Protein AF-A0AAD7N3A2-F1 (afdb_monomer_lite)

Secondary structure (DSSP, 8-state):
-----------PPPPHHHHHHHHHHHHHHHHHHHHHHHHHHHHHHHHHHHHHHHHHHHHHHHHHHTTS-HHHHS-HHHHHHHHHHHSPPTTSPPPSSSTT-HHHHTTS-HHHHHHHHH-GGGTGGGHHHHHTTS--

Foldseek 3Di:
DDDDDDDPDPDDDDDPVVVVVVVVVVVVVVVVVVVVVVVVVVVVVVVVVVVVVVVVVVVVVVVCVVPVPPPVPDDLVVLLVVLVVLADDPPDQFDCDDPSHLVVQLVPDVSSVVSCVVPCVNVCNVVVVVVVVVPD

Structure (mmCIF, N/CA/C/O backbone):
data_AF-A0AAD7N3A2-F1
#
_entry.id   AF-A0AAD7N3A2-F1
#
loop_
_atom_site.group_PDB
_atom_site.id
_atom_site.type_symbol
_atom_site.label_atom_id
_atom_site.label_alt_id
_atom_site.label_comp_id
_atom_site.label_asym_id
_atom_site.label_entity_id
_atom_site.label_seq_id
_atom_site.pdbx_PDB_ins_code
_atom_site.Cartn_x
_atom_site.Cartn_y
_atom_site.Cartn_z
_atom_site.occupancy
_atom_site.B_iso_or_equiv
_atom_site.auth_seq_id
_atom_site.auth_comp_id
_atom_site.auth_asym_id
_atom_site.auth_atom_id
_atom_site.pdbx_PDB_model_num
ATOM 1 N N . MET A 1 1 ? -40.797 -39.624 63.876 1.00 47.66 1 MET A N 1
ATOM 2 C CA . MET A 1 1 ? -40.458 -38.482 64.748 1.00 47.66 1 MET A CA 1
ATOM 3 C C . MET A 1 1 ? -39.248 -37.799 64.141 1.00 47.66 1 MET A C 1
ATOM 5 O O . MET A 1 1 ? -38.139 -38.263 64.351 1.00 47.66 1 MET A O 1
ATOM 9 N N . THR A 1 2 ? -39.464 -36.767 63.328 1.00 60.69 2 THR A N 1
ATOM 10 C CA . THR A 1 2 ? -38.376 -35.980 62.734 1.00 60.69 2 THR A CA 1
ATOM 11 C C . THR A 1 2 ? -38.765 -34.521 62.900 1.00 60.69 2 THR A C 1
ATOM 13 O O . THR A 1 2 ? -39.662 -34.030 62.222 1.00 60.69 2 THR A O 1
ATOM 16 N N . THR A 1 3 ? -38.180 -33.877 63.905 1.00 63.75 3 THR A N 1
ATOM 17 C CA . THR A 1 3 ? -38.476 -32.497 64.287 1.00 63.75 3 THR A CA 1
ATOM 18 C C . THR A 1 3 ? -37.735 -31.556 63.345 1.00 63.75 3 THR A C 1
ATOM 20 O O . THR A 1 3 ? -36.508 -31.531 63.315 1.00 63.75 3 THR A O 1
ATOM 23 N N . GLN A 1 4 ? -38.496 -30.803 62.557 1.00 59.97 4 GLN A N 1
ATOM 24 C CA . GLN A 1 4 ? -38.011 -29.775 61.647 1.00 59.97 4 GLN A CA 1
ATOM 25 C C . GLN A 1 4 ? -37.834 -28.473 62.442 1.00 59.97 4 GLN A C 1
ATOM 27 O O . GLN A 1 4 ? -38.810 -27.830 62.820 1.00 59.97 4 GLN A O 1
ATOM 32 N N . ALA A 1 5 ? -36.587 -28.116 62.750 1.00 59.06 5 ALA A N 1
ATOM 33 C CA . ALA A 1 5 ? -36.245 -26.841 63.373 1.00 59.06 5 ALA A CA 1
ATOM 34 C C . ALA A 1 5 ? -36.274 -25.736 62.305 1.00 59.06 5 ALA A C 1
ATOM 36 O O . ALA A 1 5 ? -35.430 -25.699 61.409 1.00 59.06 5 ALA A O 1
ATOM 37 N N . GLY A 1 6 ? -37.281 -24.865 62.381 1.00 64.31 6 GLY A N 1
ATOM 38 C CA . GLY A 1 6 ? -37.390 -23.669 61.553 1.00 64.31 6 GLY A CA 1
ATOM 39 C C . GLY A 1 6 ? -36.390 -22.614 62.012 1.00 64.31 6 GLY A C 1
ATOM 40 O O . GLY A 1 6 ? -36.496 -22.095 63.119 1.00 64.31 6 GLY A O 1
ATOM 41 N N . ALA A 1 7 ? -35.416 -22.300 61.162 1.00 70.75 7 ALA A N 1
ATOM 42 C CA . ALA A 1 7 ? -34.589 -21.117 61.324 1.00 70.75 7 ALA A CA 1
ATOM 43 C C . ALA A 1 7 ? -35.422 -19.887 60.927 1.00 70.75 7 ALA A C 1
ATOM 45 O O . ALA A 1 7 ? -35.699 -19.674 59.746 1.00 70.75 7 ALA A O 1
ATOM 46 N N . GLU A 1 8 ? -35.847 -19.097 61.914 1.00 68.62 8 GLU A N 1
ATOM 47 C CA . GLU A 1 8 ? -36.420 -17.768 61.694 1.00 68.62 8 GLU A CA 1
ATOM 48 C C . GLU A 1 8 ? -35.373 -16.878 61.016 1.00 68.62 8 GLU A C 1
ATOM 50 O O . GLU A 1 8 ? -34.395 -16.435 61.617 1.00 68.62 8 GLU A O 1
ATOM 55 N N . SER A 1 9 ? -35.557 -16.653 59.716 1.00 76.06 9 SER A N 1
ATOM 56 C CA . SER A 1 9 ? -34.737 -15.733 58.939 1.00 76.06 9 SER A CA 1
ATOM 57 C C . SER A 1 9 ? -35.201 -14.302 59.212 1.00 76.06 9 SER A C 1
ATOM 59 O O . SER A 1 9 ? -36.188 -13.824 58.649 1.00 76.06 9 SER A O 1
ATOM 61 N N . THR A 1 10 ? -34.497 -13.611 60.105 1.00 76.44 10 THR A N 1
ATOM 62 C CA . THR A 1 10 ? -34.724 -12.196 60.414 1.00 76.44 10 THR A CA 1
ATOM 63 C C . THR A 1 10 ? -34.242 -11.327 59.252 1.00 76.44 10 THR A C 1
ATOM 65 O O . THR A 1 10 ? -33.101 -10.865 59.215 1.00 76.44 10 THR A O 1
ATOM 68 N N . HIS A 1 11 ? -35.110 -11.104 58.268 1.00 80.06 11 HIS A N 1
ATOM 69 C CA . HIS A 1 11 ? -34.804 -10.253 57.123 1.00 80.06 11 HIS A CA 1
ATOM 70 C C . HIS A 1 11 ? -34.907 -8.774 57.533 1.00 80.06 11 HIS A C 1
ATOM 72 O O . HIS A 1 11 ? -35.997 -8.211 57.639 1.00 80.06 11 HIS A O 1
ATOM 78 N N . LYS A 1 12 ? -33.768 -8.125 57.793 1.00 85.62 12 LYS A N 1
ATOM 79 C CA . LYS A 1 12 ? -33.728 -6.686 58.092 1.00 85.62 12 LYS A CA 1
ATOM 80 C C . LYS A 1 12 ? -34.116 -5.903 56.821 1.00 85.62 12 LYS A C 1
ATOM 82 O O . LYS A 1 12 ? -33.510 -6.141 55.774 1.00 85.62 12 LYS A O 1
ATOM 87 N N . PRO A 1 13 ? -35.121 -5.009 56.858 1.00 86.38 13 PRO A N 1
ATOM 88 C CA . PRO A 1 13 ? -35.529 -4.253 55.676 1.00 86.38 13 PRO A CA 1
ATOM 89 C C . PRO A 1 13 ? -34.441 -3.253 55.259 1.00 86.38 13 PRO A C 1
ATOM 91 O O . PRO A 1 13 ? -33.851 -2.581 56.105 1.00 86.38 13 PRO A O 1
ATOM 94 N N . LEU A 1 14 ? -34.196 -3.153 53.947 1.00 89.88 14 LEU A N 1
ATOM 95 C CA . LEU A 1 14 ? -33.257 -2.197 53.348 1.00 89.88 14 LEU A CA 1
ATOM 96 C C . LEU A 1 14 ? -33.653 -0.751 53.672 1.00 89.88 14 LEU A C 1
ATOM 98 O O . LEU A 1 14 ? -34.818 -0.353 53.565 1.00 89.88 14 LEU A O 1
ATOM 102 N N . THR A 1 15 ? -32.659 0.064 53.999 1.00 94.81 15 THR A N 1
ATOM 103 C CA . THR A 1 15 ? -32.821 1.497 54.240 1.00 94.81 15 THR A CA 1
ATOM 104 C C . THR A 1 15 ? -33.151 2.245 52.941 1.00 94.81 15 THR A C 1
ATOM 106 O O . THR A 1 15 ? -32.860 1.802 51.827 1.00 94.81 15 THR A O 1
ATOM 109 N N . GLN A 1 16 ? -33.781 3.420 53.053 1.00 94.44 16 GLN A N 1
ATOM 110 C CA . GLN A 1 16 ? -34.077 4.266 51.886 1.00 94.44 16 GLN A CA 1
ATOM 111 C C . GLN A 1 16 ? -32.800 4.705 51.145 1.00 94.44 16 GLN A C 1
ATOM 113 O O . GLN A 1 16 ? -32.803 4.792 49.918 1.00 94.44 16 GLN A O 1
ATOM 118 N N . SER A 1 17 ? -31.710 4.941 51.881 1.00 95.00 17 SER A N 1
ATOM 119 C CA . SER A 1 17 ? -30.409 5.309 51.310 1.00 95.00 17 SER A CA 1
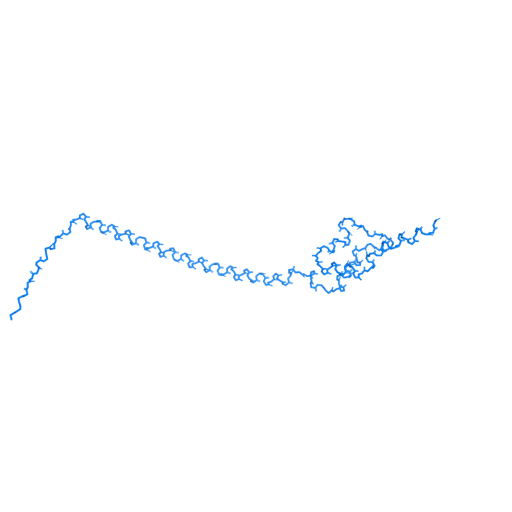ATOM 120 C C . SER A 1 17 ? -29.864 4.209 50.392 1.00 95.00 17 SER A C 1
ATOM 122 O O . SER A 1 17 ? -29.478 4.484 49.257 1.00 95.00 17 SER A O 1
ATOM 124 N N . GLU A 1 18 ? -29.936 2.947 50.830 1.00 96.38 18 GLU A N 1
ATOM 125 C CA . GLU A 1 18 ? -29.508 1.797 50.025 1.00 96.38 18 GLU A CA 1
ATOM 126 C C . GLU A 1 18 ? -30.339 1.673 48.746 1.00 96.38 18 GLU A C 1
ATOM 128 O O . GLU A 1 18 ? -29.780 1.526 47.661 1.00 96.38 18 GLU A O 1
ATOM 133 N N . ARG A 1 19 ? -31.669 1.826 48.833 1.00 95.50 19 ARG A N 1
ATOM 134 C CA . ARG A 1 19 ? -32.552 1.807 47.652 1.00 95.50 19 ARG A CA 1
ATOM 135 C C . ARG A 1 19 ? -32.175 2.879 46.625 1.00 95.50 19 ARG A C 1
ATOM 137 O O . ARG A 1 19 ? -32.115 2.586 45.430 1.00 95.50 19 ARG A O 1
ATOM 144 N N . ASN A 1 20 ? -31.871 4.093 47.082 1.00 95.75 20 ASN A N 1
ATOM 145 C CA . ASN A 1 20 ? -31.439 5.182 46.207 1.00 95.75 20 ASN A CA 1
ATOM 146 C C . ASN A 1 20 ? -30.076 4.881 45.557 1.00 95.75 20 ASN A C 1
ATOM 148 O O . ASN A 1 20 ? -29.912 5.093 44.355 1.00 95.75 20 ASN A O 1
ATOM 152 N N . ALA A 1 21 ? -29.121 4.334 46.316 1.00 96.62 21 ALA A N 1
ATOM 153 C CA . ALA A 1 21 ? -27.808 3.947 45.801 1.00 96.62 21 ALA A CA 1
ATOM 154 C C . ALA A 1 21 ? -27.899 2.832 44.744 1.00 96.62 21 ALA A C 1
ATOM 156 O O . ALA A 1 21 ? -27.255 2.921 43.696 1.00 96.62 21 ALA A O 1
ATOM 157 N N . PHE A 1 22 ? -28.748 1.820 44.961 1.00 96.06 22 PHE A N 1
ATOM 158 C CA . PHE A 1 22 ? -29.002 0.766 43.974 1.00 96.06 22 PHE A CA 1
ATOM 159 C C . PHE A 1 22 ? -29.638 1.314 42.693 1.00 96.06 22 PHE A C 1
ATOM 161 O O . PHE A 1 22 ? -29.218 0.937 41.598 1.00 96.06 22 PHE A O 1
ATOM 168 N N . SER A 1 23 ? -30.605 2.231 42.815 1.00 95.50 23 SER A N 1
ATOM 169 C CA . SER A 1 23 ? -31.217 2.908 41.663 1.00 95.50 23 SER A CA 1
ATOM 170 C C . SER A 1 23 ? -30.175 3.675 40.839 1.00 95.50 23 SER A C 1
ATOM 172 O O . SER A 1 23 ? -30.072 3.482 39.626 1.00 95.50 23 SER A O 1
ATOM 174 N N . ALA A 1 24 ? -29.328 4.470 41.503 1.00 97.12 24 ALA A N 1
ATOM 175 C CA . ALA A 1 24 ? -28.266 5.229 40.847 1.00 97.12 24 ALA A CA 1
ATOM 176 C C . ALA A 1 24 ? -27.227 4.321 40.169 1.00 97.12 24 ALA A C 1
ATOM 178 O O . ALA A 1 24 ? -26.807 4.593 39.043 1.00 97.12 24 ALA A O 1
ATOM 179 N N . ASN A 1 25 ? -26.833 3.218 40.815 1.00 97.69 25 ASN A N 1
ATOM 180 C CA . ASN A 1 25 ? -25.902 2.259 40.222 1.00 97.69 25 ASN A CA 1
ATOM 181 C C . ASN A 1 25 ? -26.509 1.572 38.989 1.00 97.69 25 ASN A C 1
ATOM 183 O O . ASN A 1 25 ? -25.862 1.466 37.951 1.00 97.69 25 ASN A O 1
ATOM 187 N N . ARG A 1 26 ? -27.788 1.180 39.056 1.00 97.81 26 ARG A N 1
ATOM 188 C CA . ARG A 1 26 ? -28.499 0.597 37.912 1.00 97.81 26 ARG A CA 1
ATOM 189 C C . ARG A 1 26 ? -28.548 1.560 36.724 1.00 97.81 26 ARG A C 1
ATOM 191 O O . ARG A 1 26 ? -28.320 1.121 35.600 1.00 97.81 26 ARG A O 1
ATOM 198 N N . ALA A 1 27 ? -28.801 2.846 36.968 1.00 97.69 27 ALA A N 1
ATOM 199 C CA . ALA A 1 27 ? -28.797 3.868 35.921 1.00 97.69 27 ALA A CA 1
ATOM 200 C C . ALA A 1 27 ? -27.412 4.017 35.266 1.00 97.69 27 ALA A C 1
ATOM 202 O O . ALA A 1 27 ? -27.316 4.049 34.042 1.00 97.69 27 ALA A O 1
ATOM 203 N N . ARG A 1 28 ? -26.331 4.015 36.058 1.00 98.38 28 ARG A N 1
ATOM 204 C CA . ARG A 1 28 ? -24.951 4.048 35.536 1.00 98.38 28 ARG A CA 1
ATOM 205 C C . ARG A 1 28 ? -24.611 2.814 34.705 1.00 98.38 28 ARG A C 1
ATOM 207 O O . ARG A 1 28 ? -24.027 2.942 33.638 1.00 98.38 28 ARG A O 1
ATOM 214 N N . ILE A 1 29 ? -24.995 1.625 35.171 1.00 98.19 29 ILE A N 1
ATOM 215 C CA . ILE A 1 29 ? -24.779 0.376 34.427 1.00 98.19 29 ILE A CA 1
ATOM 216 C C . ILE A 1 29 ? -25.537 0.409 33.093 1.00 98.19 29 ILE A C 1
ATOM 218 O O . ILE A 1 29 ? -25.004 -0.046 32.085 1.00 98.19 29 ILE A O 1
ATOM 222 N N . ALA A 1 30 ? -26.760 0.944 33.072 1.00 98.12 30 ALA A N 1
ATOM 223 C CA . ALA A 1 30 ? -27.529 1.092 31.839 1.00 98.12 30 ALA A CA 1
ATOM 224 C C . ALA A 1 30 ? -26.858 2.060 30.847 1.00 98.12 30 ALA A C 1
ATOM 226 O O . ALA A 1 30 ? -26.754 1.723 29.671 1.00 98.12 30 ALA A O 1
ATOM 227 N N . ASP A 1 31 ? -26.345 3.203 31.317 1.00 98.44 31 ASP A N 1
ATOM 228 C CA . ASP A 1 31 ? -25.602 4.168 30.488 1.00 98.44 31 ASP A CA 1
ATOM 229 C C . ASP A 1 31 ? -24.318 3.563 29.899 1.00 98.44 31 ASP A C 1
ATOM 231 O O . ASP A 1 31 ? -24.072 3.665 28.700 1.00 98.44 31 ASP A O 1
ATOM 235 N N . ILE A 1 32 ? -23.529 2.858 30.719 1.00 98.44 32 ILE A N 1
ATOM 236 C CA . ILE A 1 32 ? -22.306 2.185 30.254 1.00 98.44 32 ILE A CA 1
ATOM 237 C C . ILE A 1 32 ? -22.641 1.158 29.172 1.00 98.44 32 ILE A C 1
ATOM 239 O O . ILE A 1 32 ? -21.982 1.120 28.137 1.00 98.44 32 ILE A O 1
ATOM 243 N N . LYS A 1 33 ? -23.689 0.353 29.378 1.00 98.44 33 LYS A N 1
ATOM 244 C CA . LYS A 1 33 ? -24.128 -0.630 28.381 1.00 98.44 33 LYS A CA 1
ATOM 245 C C . LYS A 1 33 ? -24.580 0.027 27.078 1.00 98.44 33 LYS A C 1
ATOM 247 O O . LYS A 1 33 ? -24.260 -0.492 26.017 1.00 98.44 33 LYS A O 1
ATOM 252 N N . ALA A 1 34 ? -25.283 1.157 27.148 1.00 98.56 34 ALA A N 1
ATOM 253 C CA . ALA A 1 34 ? -25.693 1.894 25.956 1.00 98.56 34 ALA A CA 1
ATOM 254 C C . ALA A 1 34 ? -24.479 2.389 25.153 1.00 98.56 34 ALA A C 1
ATOM 256 O O . ALA A 1 34 ? -24.421 2.177 23.946 1.00 98.56 34 ALA A O 1
ATOM 257 N N . LYS A 1 35 ? -23.470 2.951 25.830 1.00 98.50 35 LYS A N 1
ATOM 258 C CA . LYS A 1 35 ? -22.221 3.393 25.189 1.00 98.50 35 LYS A CA 1
ATOM 259 C C . LYS A 1 35 ? -21.413 2.243 24.600 1.00 98.50 35 LYS A C 1
ATOM 261 O O . LYS A 1 35 ? -20.823 2.397 23.538 1.00 98.50 35 LYS A O 1
ATOM 266 N N . MET A 1 36 ? -21.377 1.091 25.271 1.00 98.50 36 MET A N 1
ATOM 267 C CA . MET A 1 36 ? -20.714 -0.097 24.726 1.00 98.50 36 MET A CA 1
ATOM 268 C C . MET A 1 36 ? -21.367 -0.549 23.416 1.00 98.50 36 MET A C 1
ATOM 270 O O . MET A 1 36 ? -20.654 -0.787 22.450 1.00 98.50 36 MET A O 1
ATOM 274 N N . LEU A 1 37 ? -22.702 -0.586 23.360 1.00 98.50 37 LEU A N 1
ATOM 275 C CA . LEU A 1 37 ? -23.436 -0.939 22.140 1.00 98.50 37 LEU A CA 1
ATOM 276 C C . LEU A 1 37 ? -23.206 0.068 21.004 1.00 98.50 37 LEU A C 1
ATOM 278 O O . LEU A 1 37 ? -23.089 -0.320 19.845 1.00 98.50 37 LEU A O 1
ATOM 282 N N . GLU A 1 38 ? -23.122 1.360 21.327 1.00 98.56 38 GLU A N 1
ATOM 283 C CA . GLU A 1 38 ? -22.782 2.398 20.350 1.00 98.56 38 GLU A CA 1
ATOM 284 C C . GLU A 1 38 ? -21.377 2.178 19.770 1.00 98.56 38 GLU A C 1
ATOM 286 O O . GLU A 1 38 ? -21.209 2.159 18.550 1.00 98.56 38 GLU A O 1
ATOM 291 N N . LEU A 1 39 ? -20.383 1.931 20.629 1.00 98.44 39 LEU A N 1
ATOM 292 C CA . LEU A 1 39 ? -19.008 1.659 20.206 1.00 98.44 39 LEU A CA 1
ATOM 293 C C . LEU A 1 39 ? -18.904 0.391 19.351 1.00 98.44 39 LEU A C 1
ATOM 295 O O . LEU A 1 39 ? -18.241 0.417 18.315 1.00 98.44 39 LEU A O 1
ATOM 299 N N . GLU A 1 40 ? -19.593 -0.687 19.731 1.00 98.62 40 GLU A N 1
ATOM 300 C CA . GLU A 1 40 ? -19.679 -1.911 18.923 1.00 98.62 40 GLU A CA 1
ATOM 301 C C . GLU A 1 40 ? -20.243 -1.619 17.525 1.00 98.62 40 GLU A C 1
ATOM 303 O O . GLU A 1 40 ? -19.697 -2.088 16.526 1.00 98.62 40 GLU A O 1
ATOM 308 N N . GLY A 1 41 ? -21.272 -0.770 17.432 1.00 98.38 41 GLY A N 1
ATOM 309 C CA . GLY A 1 41 ? -21.817 -0.313 16.153 1.00 98.38 41 GLY A CA 1
ATOM 310 C C . GLY A 1 41 ? -20.796 0.455 15.308 1.00 98.38 41 GLY A C 1
ATOM 311 O O . GLY A 1 41 ? -20.649 0.177 14.117 1.00 98.38 41 GLY A O 1
ATOM 312 N N .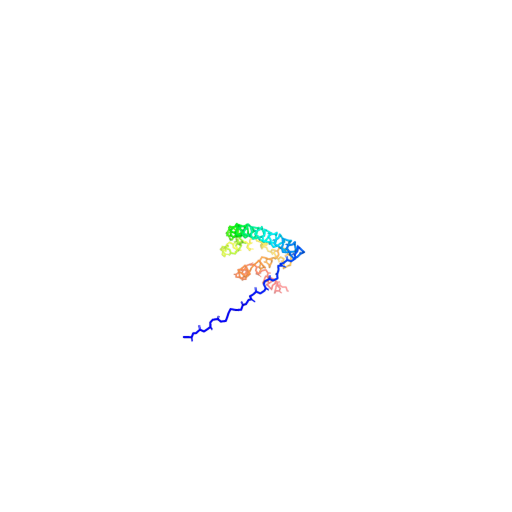 THR A 1 42 ? -20.049 1.382 15.916 1.00 98.50 42 THR A N 1
ATOM 313 C CA . THR A 1 42 ? -19.003 2.136 15.201 1.00 98.50 42 THR A CA 1
ATOM 314 C C . THR A 1 42 ? -17.856 1.248 14.723 1.00 98.50 42 THR A C 1
ATOM 316 O O . THR A 1 42 ? -17.332 1.465 13.633 1.00 98.50 42 THR A O 1
ATOM 319 N N . MET A 1 43 ? -17.493 0.222 15.498 1.00 98.62 43 MET A N 1
ATOM 320 C CA . MET A 1 43 ? -16.436 -0.722 15.138 1.00 98.62 43 MET A CA 1
ATOM 321 C C . MET A 1 43 ? -16.813 -1.515 13.886 1.00 98.62 43 MET A C 1
ATOM 323 O O . MET A 1 43 ? -16.029 -1.568 12.942 1.00 98.62 43 MET A O 1
ATOM 327 N N . ILE A 1 44 ? -18.042 -2.037 13.835 1.00 98.69 44 ILE A N 1
ATOM 328 C CA . ILE A 1 44 ? -18.558 -2.774 12.672 1.00 98.69 44 ILE A CA 1
ATOM 329 C C . ILE A 1 44 ? -18.553 -1.896 11.410 1.00 98.69 44 ILE A C 1
ATOM 331 O O . ILE A 1 44 ? -18.220 -2.364 10.320 1.00 98.69 44 ILE A O 1
ATOM 335 N N . GLU A 1 45 ? -18.915 -0.617 11.534 1.00 98.75 45 GLU A N 1
ATOM 336 C CA . GLU A 1 45 ? -18.923 0.310 10.395 1.00 98.75 45 GLU A CA 1
ATOM 337 C C . GLU A 1 45 ? -17.510 0.615 9.877 1.00 98.75 45 GLU A C 1
ATOM 339 O O . GLU A 1 45 ? -17.267 0.636 8.665 1.00 98.75 45 GLU A O 1
ATOM 344 N N . LEU A 1 46 ? -16.555 0.808 10.787 1.00 98.25 46 LEU A N 1
ATOM 345 C CA . LEU A 1 46 ? -15.158 1.029 10.424 1.00 98.25 46 LEU A CA 1
ATOM 346 C C . LEU A 1 46 ? -14.543 -0.204 9.759 1.00 98.25 46 LEU A C 1
ATOM 348 O O . LEU A 1 46 ? -13.851 -0.063 8.753 1.00 98.25 46 LEU A O 1
ATOM 352 N N . GLU A 1 47 ? -14.827 -1.405 10.263 1.00 98.56 47 GLU A N 1
ATOM 353 C CA . GLU A 1 47 ? -14.376 -2.660 9.651 1.00 98.56 47 GLU A CA 1
ATOM 354 C C . GLU A 1 47 ? -14.918 -2.824 8.228 1.00 98.56 47 GLU A C 1
ATOM 356 O O . GLU A 1 47 ? -14.167 -3.164 7.313 1.00 98.56 47 GLU A O 1
ATOM 361 N N . ARG A 1 48 ? -16.200 -2.503 8.010 1.00 98.62 48 ARG A N 1
ATOM 362 C CA . ARG A 1 48 ? -16.804 -2.499 6.670 1.00 98.62 48 ARG A CA 1
ATOM 363 C C . ARG A 1 48 ? -16.093 -1.520 5.738 1.00 98.62 48 ARG A C 1
ATOM 365 O O . ARG A 1 48 ? -15.771 -1.875 4.605 1.00 98.62 48 ARG A O 1
ATOM 372 N N . THR A 1 49 ? -15.832 -0.307 6.221 1.00 98.50 49 THR A N 1
ATOM 373 C CA . THR A 1 49 ? -15.143 0.732 5.444 1.00 98.50 49 THR A CA 1
ATOM 374 C C . THR A 1 49 ? -13.722 0.301 5.080 1.00 98.50 49 THR A C 1
ATOM 376 O O . THR A 1 49 ? -13.312 0.436 3.928 1.00 98.50 49 THR A O 1
ATOM 379 N N . LEU A 1 50 ? -12.980 -0.273 6.033 1.00 98.62 50 LEU A N 1
ATOM 380 C CA . LEU A 1 50 ? -11.636 -0.801 5.794 1.00 98.62 50 LEU A CA 1
ATOM 381 C C . LEU A 1 50 ? -11.637 -1.944 4.777 1.00 98.62 50 LEU A C 1
ATOM 383 O O . LEU A 1 50 ? -10.785 -1.947 3.891 1.00 98.62 50 LEU A O 1
ATOM 387 N N . SER A 1 51 ? -12.594 -2.873 4.862 1.00 98.38 51 SER A N 1
ATOM 388 C CA . SER A 1 51 ? -12.729 -3.959 3.881 1.00 98.38 51 SER A CA 1
ATOM 389 C C . SER A 1 51 ? -12.943 -3.405 2.473 1.00 98.38 51 SER A C 1
ATOM 391 O O . SER A 1 51 ? -12.214 -3.769 1.554 1.00 98.38 51 SER A O 1
ATOM 393 N N . SER A 1 52 ? -13.871 -2.454 2.317 1.00 98.56 52 SER A N 1
ATOM 394 C CA . SER A 1 52 ? -14.163 -1.827 1.023 1.00 98.56 52 SER A CA 1
ATOM 395 C C . SER A 1 52 ? -12.952 -1.094 0.438 1.00 98.56 52 SER A C 1
ATOM 397 O O . SER A 1 52 ? -12.677 -1.218 -0.753 1.00 98.56 52 SER A O 1
ATOM 399 N N . LEU A 1 53 ? -12.217 -0.335 1.257 1.00 98.50 53 LEU A N 1
ATOM 400 C CA . LEU A 1 53 ? -11.017 0.375 0.804 1.00 98.50 53 LEU A CA 1
ATOM 401 C C . LEU A 1 53 ? -9.889 -0.587 0.423 1.00 98.50 53 LEU A C 1
ATOM 403 O O . LEU A 1 53 ? -9.146 -0.331 -0.522 1.00 98.50 53 LEU A O 1
ATOM 407 N N . ASN A 1 54 ? -9.748 -1.696 1.147 1.00 98.44 54 ASN A N 1
ATOM 408 C CA . ASN A 1 54 ? -8.736 -2.702 0.850 1.00 98.44 54 ASN A CA 1
ATOM 409 C C . ASN A 1 54 ? -9.022 -3.439 -0.472 1.00 98.44 54 ASN A C 1
ATOM 411 O O . ASN A 1 54 ? -8.099 -3.720 -1.239 1.00 98.44 54 ASN A O 1
ATOM 415 N N . GLU A 1 55 ? -10.295 -3.716 -0.760 1.00 98.69 55 GLU A N 1
ATOM 416 C CA . GLU A 1 55 ? -10.734 -4.264 -2.048 1.00 98.69 55 GLU A CA 1
ATOM 417 C C . GLU A 1 55 ? -10.419 -3.303 -3.204 1.00 98.69 55 GLU A C 1
ATOM 419 O O . GLU A 1 55 ? -9.837 -3.713 -4.210 1.00 98.69 55 GLU A O 1
ATOM 424 N N . GLU A 1 56 ? -10.721 -2.010 -3.047 1.00 98.56 56 GLU A N 1
ATOM 425 C CA . GLU A 1 56 ? -10.395 -0.991 -4.051 1.00 98.56 56 GLU A CA 1
ATOM 426 C C . GLU A 1 56 ? -8.881 -0.862 -4.268 1.00 98.56 56 GLU A C 1
ATOM 428 O O . GLU A 1 56 ? -8.417 -0.801 -5.408 1.00 98.56 56 GLU A O 1
ATOM 433 N N . ASN A 1 57 ? -8.099 -0.871 -3.187 1.00 97.81 57 ASN A N 1
ATOM 434 C CA . ASN A 1 57 ? -6.642 -0.819 -3.265 1.00 97.81 57 ASN A CA 1
ATOM 435 C C . ASN A 1 57 ? -6.086 -2.013 -4.051 1.00 97.81 57 ASN A C 1
ATOM 437 O O . ASN A 1 57 ? -5.274 -1.828 -4.953 1.00 97.81 57 ASN A O 1
ATOM 441 N N . THR A 1 58 ? -6.593 -3.216 -3.776 1.00 98.00 58 THR A N 1
ATOM 442 C CA . THR A 1 58 ? -6.194 -4.437 -4.488 1.00 98.00 58 THR A CA 1
ATOM 443 C C . THR A 1 58 ? -6.498 -4.324 -5.983 1.00 98.00 58 THR A C 1
ATOM 445 O O . THR A 1 58 ? -5.631 -4.590 -6.810 1.00 98.00 58 THR A O 1
ATOM 448 N N . LEU A 1 59 ? -7.683 -3.825 -6.350 1.00 97.88 59 LEU A N 1
ATOM 449 C CA . LEU A 1 59 ? -8.047 -3.588 -7.749 1.00 97.88 59 LEU A CA 1
ATOM 450 C C . LEU A 1 59 ? -7.111 -2.577 -8.428 1.00 97.88 59 LEU A C 1
ATOM 452 O O . LEU A 1 59 ? -6.724 -2.757 -9.585 1.00 97.88 59 LEU A O 1
ATOM 456 N N . LEU A 1 60 ? -6.756 -1.491 -7.739 1.00 96.00 60 LEU A N 1
ATOM 457 C CA . LEU A 1 60 ? -5.820 -0.497 -8.267 1.00 96.00 60 LEU A CA 1
ATOM 458 C C . LEU A 1 60 ? -4.417 -1.077 -8.434 1.00 96.00 60 LEU A C 1
ATOM 460 O O . LEU A 1 60 ? -3.769 -0.792 -9.441 1.00 96.00 60 LEU A O 1
ATOM 464 N N . GLN A 1 61 ? -3.973 -1.901 -7.489 1.00 94.06 61 GLN A N 1
ATOM 465 C CA . GLN A 1 61 ? -2.685 -2.574 -7.550 1.00 94.06 61 GLN A CA 1
ATOM 466 C C . GLN A 1 61 ? -2.623 -3.535 -8.744 1.00 94.06 61 GLN A C 1
ATOM 468 O O . GLN A 1 61 ? -1.669 -3.464 -9.514 1.00 94.06 61 GLN A O 1
ATOM 473 N N . ASP A 1 62 ? -3.669 -4.335 -8.970 1.00 93.31 62 ASP A N 1
ATOM 474 C CA . ASP A 1 62 ? -3.780 -5.227 -10.133 1.00 93.31 62 ASP A CA 1
ATOM 475 C C . ASP A 1 62 ? -3.749 -4.445 -11.453 1.00 93.31 62 ASP A C 1
ATOM 477 O O . ASP A 1 62 ? -3.090 -4.832 -12.420 1.00 93.31 62 ASP A O 1
ATOM 481 N N . ARG A 1 63 ? -4.433 -3.296 -11.504 1.00 92.94 63 ARG A N 1
ATOM 482 C CA . ARG A 1 63 ? -4.397 -2.417 -12.680 1.00 92.94 63 ARG A CA 1
ATOM 483 C C . ARG A 1 63 ? -3.021 -1.816 -12.898 1.00 92.94 63 ARG A C 1
ATOM 485 O O . ARG A 1 63 ? -2.625 -1.664 -14.049 1.00 92.94 63 ARG A O 1
ATOM 492 N N . LEU A 1 64 ? -2.332 -1.430 -11.828 1.00 91.12 64 LEU A N 1
ATOM 493 C CA . LEU A 1 64 ? -0.986 -0.882 -11.910 1.00 91.12 64 LEU A CA 1
ATOM 494 C C . LEU A 1 64 ? 0.019 -1.940 -12.327 1.00 91.12 64 LEU A C 1
ATOM 496 O O . LEU A 1 64 ? 0.893 -1.598 -13.107 1.00 91.12 64 LEU A O 1
ATOM 500 N N . ASP A 1 65 ? -0.130 -3.198 -11.909 1.00 86.94 65 ASP A N 1
ATOM 501 C CA . ASP A 1 65 ? 0.799 -4.280 -12.253 1.00 86.94 65 ASP A CA 1
ATOM 502 C C . ASP A 1 65 ? 0.972 -4.454 -13.771 1.00 86.94 65 ASP A C 1
ATOM 504 O O . ASP A 1 65 ? 2.082 -4.660 -14.260 1.00 86.94 65 ASP A O 1
ATOM 508 N N . VAL A 1 66 ? -0.092 -4.198 -14.540 1.00 85.44 66 VAL A N 1
ATOM 509 C CA . VAL A 1 66 ? -0.055 -4.129 -16.014 1.00 85.44 66 VAL A CA 1
ATOM 510 C C . VAL A 1 66 ? 0.933 -3.069 -16.534 1.00 85.44 66 VAL A C 1
ATOM 512 O O . VAL A 1 66 ? 1.509 -3.220 -17.612 1.00 85.44 66 VAL A O 1
ATOM 515 N N . TYR A 1 67 ? 1.142 -1.994 -15.778 1.00 81.38 67 TYR A N 1
ATOM 516 C CA . TYR A 1 67 ? 1.961 -0.838 -16.137 1.00 81.38 67 TYR A CA 1
ATOM 517 C C . TYR A 1 67 ? 3.250 -0.699 -15.331 1.00 81.38 67 TYR A C 1
ATOM 519 O O . TYR A 1 67 ? 4.063 0.154 -15.688 1.00 81.38 67 TYR A O 1
ATOM 527 N N . THR A 1 68 ? 3.457 -1.453 -14.246 1.00 76.94 68 THR A N 1
ATOM 528 C CA . THR A 1 68 ? 4.514 -1.090 -13.292 1.00 76.94 68 THR A CA 1
ATOM 529 C C . THR A 1 68 ? 5.902 -1.208 -13.920 1.00 76.94 68 THR A C 1
ATOM 531 O O . THR A 1 68 ? 6.785 -0.436 -13.560 1.00 76.94 68 THR A O 1
ATOM 534 N N . TYR A 1 69 ? 6.111 -2.071 -14.926 1.00 71.50 69 TYR A N 1
ATOM 535 C CA . TYR A 1 69 ? 7.446 -2.239 -15.509 1.00 71.50 69 TYR A CA 1
ATOM 536 C C . TYR A 1 69 ? 7.479 -2.576 -17.012 1.00 71.50 69 TYR A C 1
ATOM 538 O O . TYR A 1 69 ? 8.052 -3.604 -17.387 1.00 71.50 69 TYR A O 1
ATOM 546 N N . PRO A 1 70 ? 6.980 -1.696 -17.910 1.00 73.81 70 PRO A N 1
ATOM 547 C CA . PRO A 1 70 ? 7.142 -1.853 -19.359 1.00 73.81 70 PRO A CA 1
ATOM 548 C C . PRO A 1 70 ? 8.607 -2.116 -19.730 1.00 73.81 70 PRO A C 1
ATOM 550 O O . PRO A 1 70 ? 8.910 -2.979 -20.542 1.00 73.81 70 PRO A O 1
ATOM 553 N N . VAL A 1 71 ? 9.529 -1.448 -19.036 1.00 79.75 71 VAL A N 1
ATOM 554 C CA . VAL A 1 71 ? 10.980 -1.554 -19.225 1.00 79.75 71 VAL A CA 1
ATOM 555 C C . VAL A 1 71 ? 11.548 -2.962 -18.965 1.00 79.75 71 VAL A C 1
ATOM 557 O O . VAL A 1 71 ? 12.574 -3.326 -19.540 1.00 79.75 71 VAL A O 1
ATOM 560 N N . LEU A 1 72 ? 10.883 -3.771 -18.129 1.00 79.31 72 LEU A N 1
ATOM 561 C CA . LEU A 1 72 ? 11.292 -5.146 -17.817 1.00 79.31 72 LEU A CA 1
ATOM 562 C C . LEU A 1 72 ? 10.690 -6.169 -18.792 1.00 79.31 72 LEU A C 1
ATOM 564 O O . LEU A 1 72 ? 11.333 -7.184 -19.078 1.00 79.31 72 LEU A O 1
ATOM 568 N N . ILE A 1 73 ? 9.502 -5.885 -19.335 1.00 84.12 73 ILE A N 1
ATOM 569 C CA . ILE A 1 73 ? 8.823 -6.742 -20.323 1.00 84.12 73 ILE A CA 1
ATOM 570 C C . ILE A 1 73 ? 9.301 -6.508 -21.760 1.00 84.12 73 ILE A C 1
ATOM 572 O O . ILE A 1 73 ? 8.931 -7.276 -22.645 1.00 84.12 73 ILE A O 1
ATOM 576 N N . LEU A 1 74 ? 10.124 -5.483 -22.013 1.00 89.81 74 LEU A N 1
ATOM 577 C CA . LEU A 1 74 ? 10.688 -5.276 -23.344 1.00 89.81 74 LEU A CA 1
ATOM 578 C C . LEU A 1 74 ? 11.510 -6.508 -23.779 1.00 89.81 74 LEU A C 1
ATOM 580 O O . LEU A 1 74 ? 12.355 -6.990 -23.006 1.00 89.81 74 LEU A O 1
ATOM 584 N N . PRO A 1 75 ? 11.286 -7.020 -25.004 1.00 91.88 75 PRO A N 1
ATOM 585 C CA . PRO A 1 75 ? 12.164 -8.005 -25.623 1.00 91.88 75 PRO A CA 1
ATOM 586 C C . PRO A 1 75 ? 13.601 -7.485 -25.697 1.00 91.88 75 PRO A C 1
ATOM 588 O O . PRO A 1 75 ? 13.828 -6.272 -25.769 1.00 91.88 75 PRO A O 1
ATOM 591 N N . ASN A 1 76 ? 14.575 -8.396 -25.677 1.00 90.12 76 ASN A N 1
ATOM 592 C CA . ASN A 1 76 ? 15.989 -8.019 -25.684 1.00 90.12 76 ASN A CA 1
ATOM 593 C C . ASN A 1 76 ? 16.343 -7.204 -26.936 1.00 90.12 76 ASN A C 1
ATOM 595 O O . ASN A 1 76 ? 17.156 -6.290 -26.852 1.00 90.12 76 ASN A O 1
ATOM 599 N N . GLU A 1 77 ? 15.683 -7.470 -28.061 1.00 92.00 77 GLU A N 1
ATOM 600 C CA . GLU A 1 77 ? 15.846 -6.770 -29.335 1.00 92.00 77 GLU A CA 1
ATOM 601 C C . GLU A 1 77 ? 15.499 -5.283 -29.204 1.00 92.00 77 GLU A C 1
ATOM 603 O O . GLU A 1 77 ? 16.263 -4.428 -29.638 1.00 92.00 77 GLU A O 1
ATOM 608 N N . ILE A 1 78 ? 14.387 -4.963 -28.534 1.00 93.62 78 ILE A N 1
ATOM 609 C CA . ILE A 1 78 ? 13.956 -3.572 -28.339 1.00 93.62 78 ILE A CA 1
ATOM 610 C C . ILE A 1 78 ? 14.896 -2.846 -27.381 1.00 93.62 78 ILE A C 1
ATOM 612 O O . ILE A 1 78 ? 15.267 -1.703 -27.632 1.00 93.62 78 ILE A O 1
ATOM 616 N N . VAL A 1 79 ? 15.312 -3.504 -26.294 1.00 92.00 79 VAL A N 1
ATOM 617 C CA . VAL A 1 79 ? 16.292 -2.923 -25.363 1.00 92.00 79 VAL A CA 1
ATOM 618 C C . VAL A 1 79 ? 17.615 -2.651 -26.081 1.00 92.00 79 VAL A C 1
ATOM 620 O O . VAL A 1 79 ? 18.198 -1.587 -25.901 1.00 92.00 79 VAL A O 1
ATOM 623 N N . SER A 1 80 ? 18.058 -3.569 -26.939 1.00 90.25 80 SER A N 1
ATOM 624 C CA . SER A 1 80 ? 19.279 -3.412 -27.735 1.00 90.25 80 SER A CA 1
ATOM 625 C C . SER A 1 80 ? 19.179 -2.235 -28.708 1.00 90.25 80 SER A C 1
ATOM 627 O O . SER A 1 80 ? 20.101 -1.427 -28.778 1.00 90.25 80 SER A O 1
ATOM 629 N N . GLU A 1 81 ? 18.040 -2.069 -29.387 1.00 91.81 81 GLU A N 1
ATOM 630 C CA . GLU A 1 81 ? 17.790 -0.933 -30.286 1.00 91.81 81 GLU A CA 1
ATOM 631 C C . GLU A 1 81 ? 17.811 0.412 -29.536 1.00 91.81 81 GLU A C 1
ATOM 633 O O . GLU A 1 81 ? 18.349 1.403 -30.032 1.00 91.81 81 GLU A O 1
ATOM 638 N N . ILE A 1 82 ? 17.302 0.446 -28.296 1.00 91.25 82 ILE A N 1
ATOM 639 C CA . ILE A 1 82 ? 17.411 1.624 -27.420 1.00 91.25 82 ILE A CA 1
ATOM 640 C C . ILE A 1 82 ? 18.883 1.962 -27.164 1.00 91.25 82 ILE A C 1
ATOM 642 O O . ILE A 1 82 ? 19.254 3.127 -27.276 1.00 91.25 82 ILE A O 1
ATOM 646 N N . PHE A 1 83 ? 19.730 0.972 -26.857 1.00 88.62 83 PHE A N 1
ATOM 647 C CA . PHE A 1 83 ? 21.167 1.208 -26.685 1.00 88.62 83 PHE A CA 1
ATOM 648 C C . PHE A 1 83 ? 21.818 1.733 -27.971 1.00 88.62 83 PHE A C 1
ATOM 650 O O . PHE A 1 83 ? 22.598 2.677 -27.895 1.00 88.62 83 PHE A O 1
ATOM 657 N N . VAL A 1 84 ? 21.469 1.192 -29.144 1.00 87.62 84 VAL A N 1
ATOM 658 C CA . VAL A 1 84 ? 22.003 1.652 -30.440 1.00 87.62 84 VAL A CA 1
ATOM 659 C C . VAL A 1 84 ? 21.645 3.115 -30.715 1.00 87.62 84 VAL A C 1
ATOM 661 O O . VAL A 1 84 ? 22.512 3.882 -31.122 1.00 87.62 84 VAL A O 1
ATOM 664 N N . HIS A 1 85 ? 20.400 3.524 -30.461 1.00 89.06 85 HIS A N 1
ATOM 665 C CA . HIS A 1 85 ? 19.958 4.905 -30.685 1.00 89.06 85 HIS A CA 1
ATOM 666 C C . HIS A 1 85 ? 20.386 5.894 -29.598 1.00 89.06 85 HIS A C 1
ATOM 668 O O . HIS A 1 85 ? 20.403 7.100 -29.840 1.00 89.06 85 HIS A O 1
ATOM 674 N N . PHE A 1 86 ? 20.697 5.408 -28.397 1.00 88.25 86 PHE A N 1
ATOM 675 C CA . PHE A 1 86 ? 21.175 6.244 -27.299 1.00 88.25 86 PHE A CA 1
ATOM 676 C C . PHE A 1 86 ? 22.648 6.640 -27.463 1.00 88.25 86 PHE A C 1
ATOM 678 O O . PHE A 1 86 ? 23.089 7.646 -26.906 1.00 88.25 86 PHE A O 1
ATOM 685 N N . LEU A 1 87 ? 23.411 5.856 -28.223 1.00 85.56 87 LEU A N 1
ATOM 686 C CA . LEU A 1 87 ? 24.824 6.098 -28.479 1.00 85.56 87 LEU A CA 1
ATOM 687 C C . LEU A 1 87 ? 25.024 7.065 -29.656 1.00 85.56 87 LEU A C 1
ATOM 689 O O . LEU A 1 87 ? 24.280 7.004 -30.638 1.00 85.56 87 LEU A O 1
ATOM 693 N N . PRO A 1 88 ? 26.041 7.944 -29.597 1.00 82.31 88 PRO A N 1
ATOM 694 C CA . PRO A 1 88 ? 26.421 8.750 -30.747 1.00 82.31 88 PRO A CA 1
ATOM 695 C C . PRO A 1 88 ? 26.870 7.857 -31.910 1.00 82.31 88 PRO A C 1
ATOM 697 O O . PRO A 1 88 ? 27.450 6.785 -31.719 1.00 82.31 88 PRO A O 1
ATOM 700 N N . VAL A 1 89 ? 26.598 8.309 -33.135 1.00 82.12 89 VAL A N 1
ATOM 701 C CA . VAL A 1 89 ? 27.052 7.619 -34.345 1.00 82.12 89 VAL A CA 1
ATOM 702 C C . VAL A 1 89 ? 28.576 7.723 -34.418 1.00 82.12 89 VAL A C 1
ATOM 704 O O . VAL A 1 89 ? 29.140 8.806 -34.263 1.00 82.12 89 VAL A O 1
ATOM 707 N N . PHE A 1 90 ? 29.242 6.595 -34.676 1.00 74.25 90 PHE A N 1
ATOM 708 C CA . PHE A 1 90 ? 30.681 6.554 -34.939 1.00 74.25 90 PHE A CA 1
ATOM 709 C C . PHE A 1 90 ? 31.073 7.634 -35.973 1.00 74.25 90 PHE A C 1
ATOM 711 O O . PHE A 1 90 ? 30.382 7.759 -36.990 1.00 74.25 90 PHE A O 1
ATOM 718 N N . PRO A 1 91 ? 32.161 8.405 -35.766 1.00 83.12 91 PRO A N 1
ATOM 719 C CA . PRO A 1 91 ? 33.325 8.111 -34.918 1.00 83.12 91 PRO A CA 1
ATOM 720 C C . PRO A 1 91 ? 33.342 8.742 -33.520 1.00 83.12 91 PRO A C 1
ATOM 722 O O . PRO A 1 91 ? 34.345 8.608 -32.822 1.00 83.12 91 PRO A O 1
ATOM 725 N N . GLU A 1 92 ? 32.294 9.446 -33.097 1.00 82.62 92 GLU A N 1
ATOM 726 C CA . GLU A 1 92 ? 32.321 10.132 -31.801 1.00 82.62 92 GLU A CA 1
ATOM 727 C C . GLU A 1 92 ? 32.227 9.121 -30.642 1.00 82.62 92 GLU A C 1
ATOM 729 O O . GLU A 1 92 ? 31.256 8.363 -30.573 1.00 82.62 92 GLU A O 1
ATOM 734 N N . PRO A 1 93 ? 33.211 9.070 -29.721 1.00 80.06 93 PRO A N 1
ATOM 735 C CA . PRO A 1 93 ? 33.153 8.148 -28.596 1.00 80.06 93 PRO A CA 1
ATOM 736 C C . PRO A 1 93 ? 32.045 8.571 -27.618 1.00 80.06 93 PRO A C 1
ATOM 738 O O . PRO A 1 93 ? 31.894 9.766 -27.335 1.00 80.06 93 PRO A O 1
ATOM 741 N N . PRO A 1 94 ? 31.276 7.620 -27.057 1.00 80.06 94 PRO A N 1
ATOM 742 C CA . PRO A 1 94 ? 30.249 7.944 -26.082 1.00 80.06 94 PRO A CA 1
ATOM 743 C C . PRO A 1 94 ? 30.868 8.565 -24.819 1.00 80.06 94 PRO A C 1
ATOM 745 O O . PRO A 1 94 ? 31.932 8.135 -24.362 1.00 80.06 94 PRO A O 1
ATOM 748 N N . PRO A 1 95 ? 30.202 9.554 -24.200 1.00 82.81 95 PRO A N 1
ATOM 749 C CA . PRO A 1 95 ? 30.680 10.132 -22.954 1.00 82.81 95 PRO A CA 1
ATOM 750 C C . PRO A 1 95 ? 30.627 9.082 -21.840 1.00 82.81 95 PRO A C 1
ATOM 752 O O . PRO A 1 95 ? 29.572 8.529 -21.535 1.00 82.81 95 PRO A O 1
ATOM 755 N N . MET A 1 96 ? 31.761 8.817 -21.185 1.00 80.44 96 MET A N 1
ATOM 756 C CA . MET A 1 96 ? 31.807 7.833 -20.092 1.00 80.44 96 MET A CA 1
ATOM 757 C C . MET A 1 96 ? 31.037 8.293 -18.847 1.00 80.44 96 MET A C 1
ATOM 759 O O . MET A 1 96 ? 30.522 7.465 -18.093 1.00 80.44 96 MET A O 1
ATOM 763 N N . ILE A 1 97 ? 30.932 9.610 -18.645 1.00 82.62 97 ILE A N 1
ATOM 764 C CA . ILE A 1 97 ? 30.329 10.252 -17.475 1.00 82.62 97 ILE A CA 1
ATOM 765 C C . ILE A 1 97 ? 29.239 11.218 -17.949 1.00 82.62 97 ILE A C 1
ATOM 767 O O . ILE A 1 97 ? 29.439 11.958 -18.909 1.00 82.62 97 ILE A O 1
ATOM 771 N N . GLY A 1 98 ? 28.104 11.240 -17.250 1.00 85.81 98 GLY A N 1
ATOM 772 C CA . GLY A 1 98 ? 26.993 12.156 -17.518 1.00 85.81 98 GLY A CA 1
ATOM 773 C C . GLY A 1 98 ? 25.692 11.438 -17.872 1.00 85.81 98 GLY A C 1
ATOM 774 O O . GLY A 1 98 ? 25.656 10.218 -18.007 1.00 85.81 98 GLY A O 1
ATOM 775 N N . GLY A 1 99 ? 24.609 12.207 -18.010 1.00 83.69 99 GLY A N 1
ATOM 776 C CA . GLY A 1 99 ? 23.264 11.675 -18.281 1.00 83.69 99 GLY A CA 1
ATOM 777 C C . GLY A 1 99 ? 23.107 10.990 -19.643 1.00 83.69 99 GLY A C 1
ATOM 778 O O . GLY A 1 99 ? 22.144 10.263 -19.844 1.00 83.69 99 GLY A O 1
ATOM 779 N N . THR A 1 100 ? 24.055 11.199 -20.556 1.00 82.56 100 THR A N 1
ATOM 780 C CA . THR A 1 100 ? 24.126 10.579 -21.887 1.00 82.56 100 THR A CA 1
ATOM 781 C C . THR A 1 100 ? 25.052 9.361 -21.927 1.00 82.56 100 THR A C 1
ATOM 783 O O . THR A 1 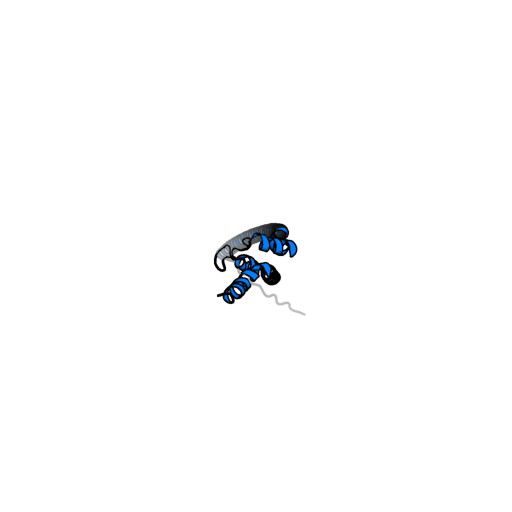100 ? 25.260 8.782 -22.988 1.00 82.56 100 THR A O 1
ATOM 786 N N . SER A 1 101 ? 25.623 8.957 -20.786 1.00 84.69 101 SER A N 1
ATOM 787 C CA . SER A 1 101 ? 26.453 7.757 -20.716 1.00 84.69 101 SER A CA 1
ATOM 788 C C . SER A 1 101 ? 25.575 6.505 -20.818 1.00 84.69 101 SER A C 1
ATOM 790 O O . SER A 1 101 ? 24.618 6.384 -20.046 1.00 84.69 101 SER A O 1
ATOM 792 N N . PRO A 1 102 ? 25.884 5.534 -21.697 1.00 81.69 102 PRO A N 1
ATOM 793 C CA . PRO A 1 102 ? 25.146 4.266 -21.786 1.00 81.69 102 PRO A CA 1
ATOM 794 C C . PRO A 1 102 ? 25.130 3.489 -20.457 1.00 81.69 102 PRO A C 1
ATOM 796 O O . PRO A 1 102 ? 24.211 2.708 -20.201 1.00 81.69 102 PRO A O 1
ATOM 799 N N . ASN A 1 103 ? 26.072 3.776 -19.550 1.00 84.19 103 ASN A N 1
ATOM 800 C CA . ASN A 1 103 ? 26.066 3.240 -18.189 1.00 84.19 103 ASN A CA 1
ATOM 801 C C . ASN A 1 103 ? 24.808 3.636 -17.400 1.00 84.19 103 ASN A C 1
ATOM 803 O O . ASN A 1 103 ? 24.390 2.877 -16.529 1.00 84.19 103 ASN A O 1
ATOM 807 N N . VAL A 1 104 ? 24.183 4.782 -17.704 1.00 89.31 104 VAL A N 1
ATOM 808 C CA . VAL A 1 104 ? 22.925 5.226 -17.077 1.00 89.31 104 VAL A CA 1
ATOM 809 C C . VAL A 1 104 ? 21.788 4.260 -17.410 1.00 89.31 104 VAL A C 1
ATOM 811 O O . VAL A 1 104 ? 21.041 3.866 -16.516 1.00 89.31 104 VAL A O 1
ATOM 814 N N . LEU A 1 105 ? 21.699 3.792 -18.659 1.00 88.31 105 LEU A N 1
ATOM 815 C CA . LEU A 1 105 ? 20.710 2.785 -19.055 1.00 88.31 105 LEU A CA 1
ATOM 816 C C . LEU A 1 105 ? 20.979 1.430 -18.375 1.00 88.31 105 LEU A C 1
ATOM 818 O O . LEU A 1 105 ? 20.049 0.744 -17.951 1.00 88.31 105 LEU A O 1
ATOM 822 N N . GLY A 1 106 ? 22.251 1.079 -18.165 1.00 87.00 106 GLY A N 1
ATOM 823 C CA . GLY A 1 106 ? 22.661 -0.105 -17.398 1.00 87.00 106 GLY A CA 1
ATOM 824 C C . GLY A 1 106 ? 22.352 -0.050 -15.889 1.00 87.00 106 GLY A C 1
ATOM 825 O O . GLY A 1 106 ? 22.487 -1.066 -15.195 1.00 87.00 106 GLY A O 1
ATOM 826 N N . GLN A 1 107 ? 21.933 1.106 -15.353 1.00 89.38 107 GLN A N 1
ATOM 827 C CA . GLN A 1 107 ? 21.472 1.238 -13.964 1.00 89.38 107 GLN A CA 1
ATOM 828 C C . GLN A 1 107 ? 19.974 0.954 -13.788 1.00 89.38 107 GLN A C 1
ATOM 830 O O . GLN A 1 107 ? 19.545 0.752 -12.655 1.00 89.38 107 GLN A O 1
ATOM 835 N N . ILE A 1 108 ? 19.196 0.875 -14.876 1.00 88.12 108 ILE A N 1
ATOM 836 C CA . ILE A 1 108 ? 17.740 0.666 -14.823 1.00 88.12 108 ILE A CA 1
ATOM 837 C C . ILE A 1 108 ? 17.398 -0.684 -14.180 1.00 88.12 108 ILE A C 1
ATOM 839 O O . ILE A 1 108 ? 16.593 -0.753 -13.255 1.00 88.12 108 ILE A O 1
ATOM 843 N N . CYS A 1 109 ? 18.010 -1.771 -14.654 1.00 88.81 109 CYS A N 1
ATOM 844 C CA . CYS A 1 109 ? 17.878 -3.093 -14.044 1.00 88.81 109 CYS A CA 1
ATOM 845 C C . CYS A 1 109 ? 19.032 -4.018 -14.460 1.00 88.81 109 CYS A C 1
ATOM 847 O O . CYS A 1 109 ? 19.796 -3.719 -15.380 1.00 88.81 109 CYS A O 1
ATOM 849 N N . ARG A 1 110 ? 19.135 -5.186 -13.811 1.00 89.25 110 ARG A N 1
ATOM 850 C CA . ARG A 1 110 ? 20.158 -6.198 -14.126 1.00 89.25 110 ARG A CA 1
ATOM 851 C C . ARG A 1 110 ? 20.100 -6.670 -15.587 1.00 89.25 110 ARG A C 1
ATOM 853 O O . ARG A 1 110 ? 21.147 -6.771 -16.213 1.00 89.25 110 ARG A O 1
ATOM 860 N N . LYS A 1 111 ? 18.899 -6.885 -16.136 1.00 90.00 111 LYS A N 1
ATOM 861 C CA . LYS A 1 111 ? 18.693 -7.337 -17.526 1.00 90.00 111 LYS A CA 1
ATOM 862 C C . LYS A 1 111 ? 19.261 -6.344 -18.545 1.00 90.00 111 LYS A C 1
ATOM 864 O O . LYS A 1 111 ? 19.965 -6.734 -19.465 1.00 90.00 111 LYS A O 1
ATOM 869 N N . TRP A 1 112 ? 19.006 -5.050 -18.354 1.00 91.88 112 TRP A N 1
ATOM 870 C CA . TRP A 1 112 ? 19.536 -3.998 -19.230 1.00 91.88 112 TRP A CA 1
ATOM 871 C C . TRP A 1 112 ? 21.061 -3.914 -19.173 1.00 91.88 112 TRP A C 1
ATOM 873 O O . TRP A 1 112 ? 21.710 -3.694 -20.191 1.00 91.88 112 TRP A O 1
ATOM 883 N N . ARG A 1 113 ? 21.640 -4.146 -17.991 1.00 91.31 113 ARG A N 1
ATOM 884 C CA . ARG A 1 113 ? 23.091 -4.224 -17.822 1.00 91.31 113 ARG A CA 1
ATOM 885 C C . ARG A 1 113 ? 23.698 -5.401 -18.586 1.00 91.31 113 ARG A C 1
ATOM 887 O O . ARG A 1 113 ? 24.699 -5.217 -19.267 1.00 91.31 113 ARG A O 1
ATOM 894 N N . GLU A 1 114 ? 23.101 -6.585 -18.490 1.00 90.56 114 GLU A N 1
ATOM 895 C CA . GLU A 1 114 ? 23.556 -7.777 -19.222 1.00 90.56 114 GLU A CA 1
ATOM 896 C C . GLU A 1 114 ? 23.521 -7.530 -20.741 1.00 90.56 114 GLU A C 1
ATOM 898 O O . GLU A 1 114 ? 24.539 -7.698 -21.406 1.00 90.56 114 GLU A O 1
ATOM 903 N N . ILE A 1 115 ? 22.421 -6.971 -21.259 1.00 88.00 115 ILE A N 1
ATOM 904 C CA . ILE A 1 115 ? 22.279 -6.618 -22.684 1.00 88.00 115 ILE A CA 1
ATOM 905 C C . ILE A 1 115 ? 23.328 -5.587 -23.125 1.00 88.00 115 ILE A C 1
ATOM 907 O O . ILE A 1 115 ? 23.883 -5.707 -24.218 1.00 88.00 115 ILE A O 1
ATOM 911 N N . SER A 1 116 ? 23.642 -4.599 -22.279 1.00 86.38 116 SER A N 1
ATOM 912 C CA . SER A 1 116 ? 24.667 -3.596 -22.596 1.00 86.38 116 SER A CA 1
ATOM 913 C C . SER A 1 116 ? 26.069 -4.197 -22.752 1.00 86.38 116 SER A C 1
ATOM 915 O O . SER A 1 116 ? 26.855 -3.703 -23.556 1.00 86.38 116 SER A O 1
ATOM 917 N N . PHE A 1 117 ? 26.372 -5.284 -22.030 1.00 83.88 117 PHE A N 1
ATOM 918 C CA . PHE A 1 117 ? 27.644 -6.000 -22.157 1.00 83.88 117 PHE A CA 1
ATOM 919 C C . PHE A 1 117 ? 27.676 -6.953 -23.356 1.00 83.88 117 PHE A C 1
ATOM 921 O O . PHE A 1 117 ? 28.742 -7.176 -23.923 1.00 83.88 117 PHE A O 1
ATOM 928 N N . GLU A 1 118 ? 26.527 -7.495 -23.765 1.00 84.06 118 GLU A N 1
ATOM 929 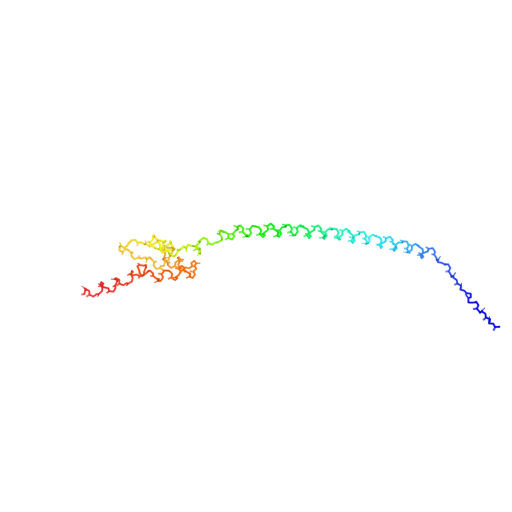C CA . GLU A 1 118 ? 26.413 -8.377 -24.936 1.00 84.06 118 GLU A CA 1
ATOM 930 C C . GLU A 1 118 ? 26.555 -7.639 -26.275 1.00 84.06 118 GLU A C 1
ATOM 932 O O . GLU A 1 118 ? 26.794 -8.277 -27.299 1.00 84.06 118 GLU A O 1
ATOM 937 N N . HIS A 1 119 ? 26.446 -6.307 -26.282 1.00 73.31 119 HIS A N 1
ATOM 938 C CA . HIS A 1 119 ? 26.583 -5.477 -27.478 1.00 73.31 119 HIS A CA 1
ATOM 939 C C . HIS A 1 119 ? 27.943 -4.766 -27.490 1.00 73.31 119 HIS A C 1
ATOM 941 O O . HIS A 1 119 ? 28.016 -3.583 -27.157 1.00 73.31 119 HIS A O 1
ATOM 947 N N . PRO A 1 120 ? 29.036 -5.433 -27.920 1.00 63.00 120 PRO A N 1
ATOM 948 C CA . PRO A 1 120 ? 30.373 -4.846 -27.923 1.00 63.00 120 PRO A CA 1
ATOM 949 C C . PRO A 1 120 ? 30.469 -3.589 -28.788 1.00 63.00 120 PRO A C 1
ATOM 951 O O . PRO A 1 120 ? 31.271 -2.729 -28.470 1.00 63.00 120 PRO A O 1
ATOM 954 N N . ARG A 1 121 ? 29.587 -3.380 -29.778 1.00 63.38 121 ARG A N 1
ATOM 955 C CA . ARG A 1 121 ? 29.497 -2.103 -30.515 1.00 63.38 121 ARG A CA 1
ATOM 956 C C . ARG A 1 121 ? 29.224 -0.883 -29.620 1.00 63.38 121 ARG A C 1
ATOM 958 O O . ARG A 1 121 ? 29.606 0.222 -29.982 1.00 63.38 121 ARG A O 1
ATOM 965 N N . ALA A 1 122 ? 28.604 -1.075 -28.455 1.00 57.28 122 ALA A N 1
ATOM 966 C CA . ALA A 1 122 ? 28.430 -0.029 -27.449 1.00 57.28 122 ALA A CA 1
ATOM 967 C C . ALA A 1 122 ? 29.712 0.279 -26.652 1.00 57.28 122 ALA A C 1
ATOM 969 O O . ALA A 1 122 ? 29.822 1.348 -26.055 1.00 57.28 122 ALA A O 1
ATOM 970 N N . LEU A 1 123 ? 30.669 -0.653 -26.634 1.00 55.72 123 LEU A N 1
ATOM 971 C CA . LEU A 1 123 ? 31.895 -0.620 -25.828 1.00 55.72 123 LEU A CA 1
ATOM 972 C C . LEU A 1 123 ? 33.180 -0.544 -26.682 1.00 55.72 123 LEU A C 1
ATOM 974 O O . LEU A 1 123 ? 34.248 -0.232 -26.164 1.00 55.72 123 LEU A O 1
ATOM 978 N N . GLU A 1 124 ? 33.095 -0.782 -27.994 1.00 58.72 124 GLU A N 1
ATOM 979 C CA . GLU A 1 124 ? 34.215 -0.797 -28.950 1.00 58.72 124 GLU A CA 1
ATOM 980 C C . GLU A 1 124 ? 34.857 0.582 -29.171 1.00 58.72 124 GLU A C 1
ATOM 982 O O . GLU A 1 124 ? 35.938 0.664 -29.757 1.00 58.72 124 GLU A O 1
ATOM 987 N N . GLY A 1 125 ? 34.266 1.655 -28.631 1.00 56.41 125 GLY A N 1
ATOM 988 C CA . GLY A 1 125 ? 34.891 2.980 -28.580 1.00 56.41 125 GLY A CA 1
ATOM 989 C C . GLY A 1 125 ? 36.259 2.998 -27.878 1.00 56.41 125 GLY A C 1
ATOM 990 O O . GLY A 1 125 ? 37.068 3.872 -28.177 1.00 56.41 125 GLY A O 1
ATOM 991 N N . ASP A 1 126 ? 36.559 2.015 -27.019 1.00 53.28 126 ASP A N 1
ATOM 992 C CA . ASP A 1 126 ? 37.858 1.909 -26.335 1.00 53.28 126 ASP A CA 1
ATOM 993 C C . ASP A 1 126 ? 38.945 1.184 -27.156 1.00 53.28 126 ASP A C 1
ATOM 995 O O . ASP A 1 126 ? 40.136 1.427 -26.951 1.00 53.28 126 ASP A O 1
ATOM 999 N N . GLN A 1 127 ? 38.595 0.321 -28.122 1.00 54.66 127 GLN A N 1
ATOM 1000 C CA . GLN A 1 127 ? 39.607 -0.444 -28.875 1.00 54.66 127 GLN A CA 1
ATOM 1001 C C . GLN A 1 127 ? 40.254 0.357 -30.015 1.00 54.66 127 GLN A C 1
ATOM 1003 O O . GLN A 1 127 ? 41.410 0.109 -30.363 1.00 54.66 127 GLN A O 1
ATOM 1008 N N . PHE A 1 128 ? 39.574 1.371 -30.559 1.00 50.84 128 PHE A N 1
ATOM 1009 C CA . PHE A 1 128 ? 40.131 2.185 -31.648 1.00 50.84 128 PHE A CA 1
ATOM 1010 C C . PHE A 1 128 ? 41.249 3.141 -31.200 1.00 50.84 128 PHE A C 1
ATOM 1012 O O . PHE A 1 128 ? 42.126 3.476 -31.996 1.00 50.84 128 PHE A O 1
ATOM 1019 N N . VAL A 1 129 ? 41.285 3.529 -29.919 1.00 55.28 129 VAL A N 1
ATOM 1020 C CA . VAL A 1 129 ? 42.366 4.373 -29.377 1.00 55.28 129 VAL A CA 1
ATOM 1021 C C . VAL A 1 129 ? 43.686 3.594 -29.265 1.00 55.28 129 VAL A C 1
ATOM 1023 O O . VAL A 1 129 ? 44.759 4.187 -29.375 1.00 55.28 129 VAL A O 1
ATOM 1026 N N . ALA A 1 130 ? 43.633 2.267 -29.108 1.00 53.94 130 ALA A N 1
ATOM 1027 C CA . ALA A 1 130 ? 44.828 1.424 -29.124 1.00 53.94 130 ALA A CA 1
ATOM 1028 C C . ALA A 1 130 ? 45.390 1.244 -30.547 1.00 53.94 130 ALA A C 1
ATOM 1030 O O . ALA A 1 130 ? 46.602 1.301 -30.727 1.00 53.94 130 ALA A O 1
ATOM 1031 N N . ALA A 1 131 ? 44.524 1.123 -31.560 1.00 54.38 131 ALA A N 1
ATOM 1032 C CA . ALA A 1 131 ?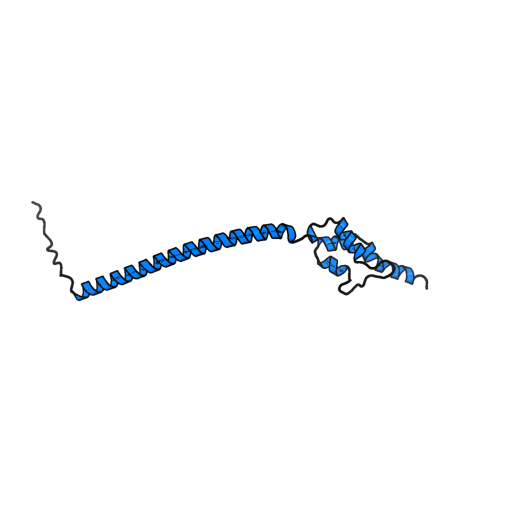 44.944 0.952 -32.953 1.00 54.38 131 ALA A CA 1
ATOM 1033 C C . ALA A 1 131 ? 45.594 2.213 -33.561 1.00 54.38 131 ALA A C 1
ATOM 1035 O O . ALA A 1 131 ? 46.480 2.096 -34.398 1.00 54.38 131 ALA A O 1
ATOM 1036 N N . GLN A 1 132 ? 45.222 3.421 -33.115 1.00 53.91 132 GLN A N 1
ATOM 1037 C CA . GLN A 1 132 ? 45.854 4.666 -33.585 1.00 53.91 132 GLN A CA 1
ATOM 1038 C C . GLN A 1 132 ? 47.164 5.035 -32.868 1.00 53.91 132 GLN A C 1
ATOM 1040 O O . GLN A 1 132 ? 47.817 6.002 -33.255 1.00 53.91 132 GLN A O 1
ATOM 1045 N N . ARG A 1 133 ? 47.574 4.292 -31.831 1.00 53.94 133 ARG A N 1
ATOM 1046 C CA . ARG A 1 133 ? 48.822 4.557 -31.094 1.00 53.94 133 ARG A CA 1
ATOM 1047 C C . ARG A 1 133 ? 50.048 3.807 -31.620 1.00 53.94 133 ARG A C 1
ATOM 1049 O O . ARG A 1 133 ? 51.140 4.076 -31.134 1.00 53.94 133 ARG A O 1
ATOM 1056 N N . GLU A 1 134 ? 49.888 2.907 -32.591 1.00 63.84 134 GLU A N 1
ATOM 1057 C CA . GLU A 1 134 ? 50.998 2.151 -33.199 1.00 63.84 134 GLU A CA 1
ATOM 1058 C C . GLU A 1 134 ? 51.465 2.706 -34.563 1.00 63.84 134 GLU A C 1
ATOM 1060 O O . GLU A 1 134 ? 52.424 2.188 -35.129 1.00 63.84 134 GLU A O 1
ATOM 1065 N N . GLU A 1 135 ? 50.851 3.780 -35.081 1.00 61.00 135 GLU A N 1
ATOM 1066 C CA . GLU A 1 135 ? 51.198 4.385 -36.388 1.00 61.00 135 GLU A CA 1
ATOM 1067 C C . GLU A 1 135 ? 51.976 5.722 -36.311 1.00 61.00 135 GLU A C 1
ATOM 1069 O O . GLU A 1 135 ? 52.144 6.398 -37.328 1.00 61.00 135 GLU A O 1
ATOM 1074 N N . THR A 1 136 ? 52.504 6.104 -35.143 1.00 56.31 136 THR A N 1
ATOM 1075 C CA . THR A 1 136 ? 53.400 7.276 -34.972 1.00 56.31 136 THR A CA 1
ATOM 1076 C C . THR A 1 136 ? 54.723 6.886 -34.347 1.00 56.31 136 THR A C 1
ATOM 1078 O O . THR A 1 136 ? 55.769 7.356 -34.847 1.00 56.31 136 THR A O 1
#

Sequence (136 aa):
MTTQAGAESTHKPLTQSERNAFSANRARIADIKAKMLELEGTMIELERTLSSLNEENTLLQDRLDVYTYPVLILPNEIVSEIFVHFLPVFPEPPPMIGGTSPNVLGQICRKWREISFEHPRALEGDQFVAAQREET

Radius of gyration: 42.11 Å; ch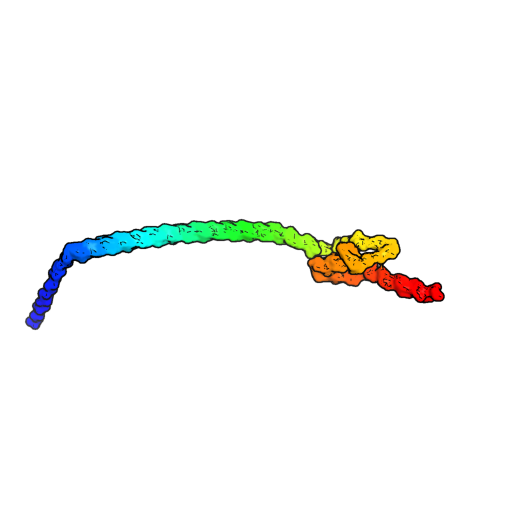ains: 1; bounding box: 94×51×101 Å

Organism: NCBI:txid1033252

pLDDT: mean 84.68, std 14.32, range [47.66, 98.75]